Protein AF-A0A960XZD5-F1 (afdb_monomer)

Structure (mmCIF, N/CA/C/O backbone):
data_AF-A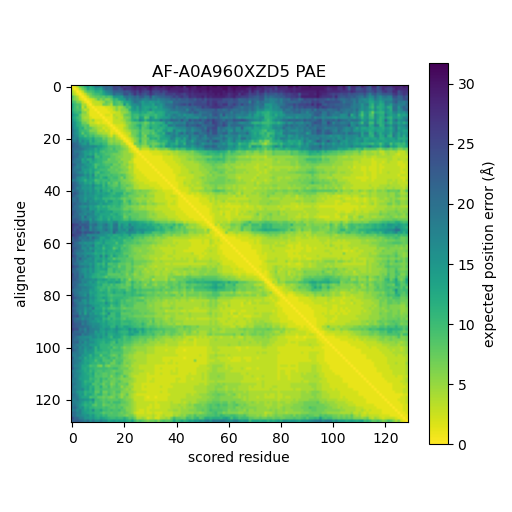0A960XZD5-F1
#
_entry.id   AF-A0A960XZD5-F1
#
loop_
_atom_site.group_PDB
_atom_site.id
_atom_site.type_symbol
_atom_site.label_atom_id
_atom_site.label_alt_id
_atom_site.label_comp_id
_atom_site.label_asym_id
_atom_site.label_entity_id
_atom_site.label_seq_id
_atom_site.pdbx_PDB_ins_code
_atom_site.Cartn_x
_atom_site.Cartn_y
_atom_site.Cartn_z
_atom_site.occupancy
_atom_site.B_iso_or_equiv
_atom_site.auth_seq_id
_atom_site.auth_comp_id
_atom_site.auth_asym_id
_atom_site.auth_atom_id
_atom_site.pdbx_PDB_model_num
ATOM 1 N N . MET A 1 1 ? 19.282 16.769 4.484 1.00 34.75 1 MET A N 1
ATOM 2 C CA . MET A 1 1 ? 19.426 15.939 3.274 1.00 34.75 1 MET A CA 1
ATOM 3 C C . MET A 1 1 ? 20.289 14.761 3.672 1.00 34.75 1 MET A C 1
ATOM 5 O O . MET A 1 1 ? 21.467 14.962 3.929 1.00 34.75 1 MET A O 1
ATOM 9 N N . THR A 1 2 ? 19.687 13.599 3.897 1.00 38.97 2 THR A N 1
ATOM 10 C CA . THR A 1 2 ? 20.412 12.359 4.196 1.00 38.97 2 THR A CA 1
ATOM 11 C C . THR A 1 2 ? 20.820 11.713 2.879 1.00 38.97 2 THR A C 1
ATOM 13 O O . THR A 1 2 ? 19.995 11.548 1.986 1.00 38.97 2 THR A O 1
ATOM 16 N N . ASP A 1 3 ? 22.112 11.432 2.772 1.00 30.06 3 ASP A N 1
ATOM 17 C CA . ASP A 1 3 ? 22.777 10.753 1.663 1.00 30.06 3 ASP A CA 1
ATOM 18 C C . ASP A 1 3 ? 22.117 9.375 1.428 1.00 30.06 3 ASP A C 1
ATOM 20 O O . ASP A 1 3 ? 22.029 8.592 2.383 1.00 30.06 3 ASP A O 1
ATOM 24 N N . PRO A 1 4 ? 21.585 9.058 0.231 1.00 46.91 4 PRO A N 1
ATOM 25 C CA . PRO A 1 4 ? 21.032 7.737 -0.028 1.00 46.91 4 PRO A CA 1
ATOM 26 C C . PRO A 1 4 ? 22.194 6.748 -0.107 1.00 46.91 4 PRO A C 1
ATOM 28 O O . PRO A 1 4 ? 22.956 6.764 -1.068 1.00 46.91 4 PRO A O 1
ATOM 31 N N . ASN A 1 5 ? 22.344 5.895 0.911 1.00 45.44 5 A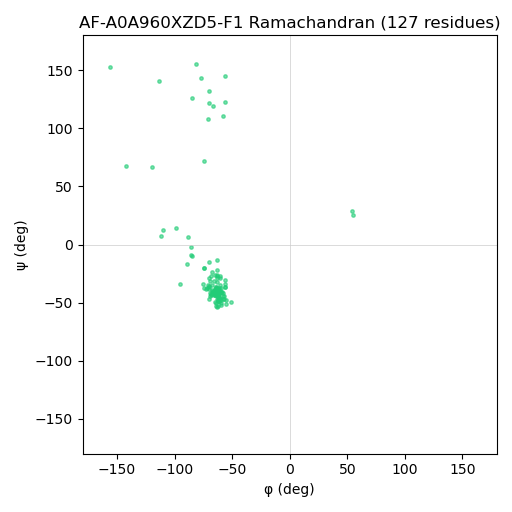SN A N 1
ATOM 32 C CA . ASN A 1 5 ? 23.388 4.874 0.931 1.00 45.44 5 ASN A CA 1
ATOM 33 C C . ASN A 1 5 ? 23.237 3.958 -0.310 1.00 45.44 5 ASN A C 1
ATOM 35 O O . ASN A 1 5 ? 22.282 3.173 -0.363 1.00 45.44 5 ASN A O 1
ATOM 39 N N . PRO A 1 6 ? 24.157 4.017 -1.293 1.00 45.97 6 PRO A N 1
ATOM 40 C CA . PRO A 1 6 ? 24.043 3.268 -2.547 1.00 45.97 6 PRO A CA 1
ATOM 41 C C . PRO A 1 6 ? 24.000 1.751 -2.330 1.00 45.97 6 PRO A C 1
ATOM 43 O O . PRO A 1 6 ? 23.389 1.026 -3.110 1.00 45.97 6 PRO A O 1
ATOM 46 N N . GLU A 1 7 ? 24.597 1.276 -1.236 1.00 43.16 7 GLU A N 1
ATOM 47 C CA . GLU A 1 7 ? 24.635 -0.131 -0.832 1.00 43.16 7 GLU A CA 1
ATOM 48 C C . GLU A 1 7 ? 23.244 -0.654 -0.424 1.00 43.16 7 GLU A C 1
ATOM 50 O O . GLU A 1 7 ? 22.877 -1.790 -0.726 1.00 43.16 7 GLU A O 1
ATOM 55 N N . SER A 1 8 ? 22.420 0.206 0.188 1.00 51.25 8 SER A N 1
ATOM 56 C CA . SER A 1 8 ? 21.020 -0.099 0.513 1.00 51.25 8 SER A CA 1
ATOM 57 C C . SER A 1 8 ? 20.147 -0.129 -0.744 1.00 51.25 8 SER A C 1
ATOM 59 O O . SER A 1 8 ? 19.282 -0.994 -0.870 1.00 51.25 8 SER A O 1
ATOM 61 N N . TYR A 1 9 ? 20.409 0.762 -1.704 1.00 50.16 9 TYR A N 1
ATOM 62 C CA . TYR A 1 9 ? 19.673 0.823 -2.968 1.00 50.16 9 TYR A CA 1
ATOM 63 C C . TYR A 1 9 ? 19.973 -0.384 -3.876 1.00 50.16 9 TYR A C 1
ATOM 65 O O . TYR A 1 9 ? 19.049 -1.013 -4.386 1.00 50.16 9 TYR A O 1
ATOM 73 N N . LEU A 1 10 ? 21.246 -0.779 -4.002 1.00 44.19 10 LEU A N 1
ATOM 74 C CA . LEU A 1 10 ? 21.666 -1.980 -4.740 1.00 44.19 10 LEU A CA 1
ATOM 75 C C . LEU A 1 10 ? 21.114 -3.273 -4.127 1.00 44.19 10 LEU A C 1
ATOM 77 O O . LEU A 1 10 ? 20.628 -4.134 -4.854 1.00 44.19 10 LEU A O 1
ATOM 81 N N . SER A 1 11 ? 21.112 -3.392 -2.796 1.00 51.25 11 SER A N 1
ATOM 82 C CA . SER A 1 11 ? 20.492 -4.524 -2.090 1.00 51.25 11 SER A CA 1
ATOM 83 C C . SER A 1 11 ? 18.974 -4.603 -2.326 1.00 51.25 11 SER A C 1
ATOM 85 O O . SER A 1 11 ? 18.419 -5.689 -2.516 1.00 51.25 11 SER A O 1
ATOM 87 N N . ARG A 1 12 ? 18.289 -3.452 -2.382 1.00 56.47 12 ARG A N 1
ATOM 88 C CA . ARG A 1 12 ? 16.859 -3.374 -2.724 1.00 56.47 12 ARG A CA 1
ATOM 89 C C . ARG A 1 12 ? 16.593 -3.790 -4.174 1.00 56.47 12 ARG A C 1
ATOM 91 O O . ARG A 1 12 ? 15.642 -4.530 -4.405 1.00 56.47 12 ARG A O 1
ATOM 98 N N . ILE A 1 13 ? 17.453 -3.403 -5.121 1.00 55.28 13 ILE A N 1
ATOM 99 C CA . ILE A 1 13 ? 17.380 -3.861 -6.521 1.00 55.28 13 ILE A CA 1
ATOM 100 C C . ILE A 1 13 ? 17.638 -5.372 -6.628 1.00 55.28 13 ILE A C 1
ATOM 102 O O . ILE A 1 13 ? 16.887 -6.057 -7.311 1.00 55.28 13 ILE A O 1
ATOM 106 N N . MET A 1 14 ? 18.626 -5.924 -5.917 1.00 51.19 14 MET A N 1
ATOM 107 C CA . MET A 1 14 ? 18.918 -7.366 -5.955 1.00 51.19 14 MET A CA 1
ATOM 108 C C . MET A 1 14 ? 17.781 -8.234 -5.385 1.00 51.19 14 MET A C 1
ATOM 110 O O . MET A 1 14 ? 17.423 -9.246 -5.981 1.00 51.19 14 MET A O 1
ATOM 114 N N . ASN A 1 15 ? 17.154 -7.832 -4.271 1.00 57.12 15 ASN A N 1
ATOM 115 C CA . ASN A 1 15 ? 15.966 -8.527 -3.738 1.00 57.12 15 ASN A CA 1
ATOM 116 C C . ASN A 1 15 ? 14.752 -8.411 -4.679 1.00 57.12 15 ASN A C 1
ATOM 118 O O . ASN A 1 15 ? 13.894 -9.297 -4.757 1.00 57.12 15 ASN A O 1
ATOM 122 N N . PHE A 1 16 ? 14.667 -7.300 -5.404 1.00 56.62 16 PHE A N 1
ATOM 123 C CA . PHE A 1 16 ? 13.659 -7.092 -6.431 1.00 56.62 16 PHE A CA 1
ATOM 124 C C . PHE A 1 16 ? 13.912 -7.984 -7.661 1.00 56.62 16 PHE A C 1
ATOM 126 O O . PHE A 1 16 ? 12.970 -8.557 -8.200 1.00 56.62 16 PHE A O 1
ATOM 133 N N . GLU A 1 17 ? 15.169 -8.214 -8.039 1.00 54.44 17 GLU A N 1
ATOM 134 C CA . GLU A 1 17 ? 15.577 -9.152 -9.095 1.00 54.44 17 GLU A CA 1
ATOM 135 C C . GLU A 1 17 ? 15.249 -10.616 -8.748 1.00 54.44 17 GLU A C 1
ATOM 137 O O . GLU A 1 17 ? 14.705 -11.348 -9.575 1.00 54.44 17 GLU A O 1
ATOM 142 N N . GLU A 1 18 ? 15.411 -11.025 -7.486 1.00 58.28 18 GLU A N 1
ATOM 143 C CA . GLU A 1 18 ? 14.895 -12.322 -7.012 1.00 58.28 18 GLU A CA 1
ATOM 144 C C . GLU A 1 18 ? 13.362 -12.422 -7.089 1.00 58.28 18 GLU A C 1
ATOM 146 O O . GLU A 1 18 ? 12.803 -13.507 -7.278 1.00 58.28 18 GLU A O 1
ATOM 151 N N . SER A 1 19 ? 12.669 -11.286 -6.977 1.00 54.72 19 SER A N 1
ATOM 152 C CA . SER A 1 19 ? 11.215 -11.207 -7.136 1.00 54.72 19 SER A CA 1
ATOM 153 C C . SER A 1 19 ? 10.808 -11.291 -8.609 1.00 54.72 19 SER A C 1
ATOM 155 O O . SER A 1 19 ? 9.796 -11.926 -8.898 1.00 54.72 19 SER A O 1
ATOM 157 N N . ILE A 1 20 ? 11.618 -10.754 -9.535 1.00 57.47 20 ILE A N 1
ATOM 158 C CA . ILE A 1 20 ? 11.439 -10.874 -10.994 1.00 57.47 20 ILE A CA 1
ATOM 159 C C . ILE A 1 20 ? 11.382 -12.346 -11.422 1.00 57.47 20 ILE A C 1
ATOM 161 O O . ILE A 1 20 ? 10.554 -12.688 -12.257 1.00 57.47 20 ILE A O 1
ATOM 165 N N . HIS A 1 21 ? 12.157 -13.247 -10.806 1.00 55.44 21 HIS A N 1
ATOM 166 C CA . HIS A 1 21 ? 12.107 -14.685 -11.121 1.00 55.44 21 HIS A CA 1
ATOM 167 C C . HIS A 1 21 ? 10.758 -15.367 -10.824 1.00 55.44 21 HIS A C 1
ATOM 169 O O . HIS A 1 21 ? 10.534 -16.490 -11.275 1.00 55.44 21 HIS A O 1
ATOM 175 N N . ARG A 1 22 ? 9.855 -14.721 -10.072 1.00 59.53 22 ARG A N 1
ATOM 176 C CA . ARG A 1 22 ? 8.478 -15.205 -9.856 1.00 59.53 22 ARG A CA 1
ATOM 177 C C . ARG A 1 22 ? 7.505 -14.768 -10.951 1.00 59.53 22 ARG A C 1
ATOM 179 O O . ARG A 1 22 ? 6.366 -15.228 -10.946 1.00 59.53 22 ARG A O 1
ATOM 186 N N . PHE A 1 23 ? 7.928 -13.881 -11.846 1.00 61.19 23 PHE A N 1
ATOM 187 C CA . PHE A 1 23 ? 7.114 -13.336 -12.922 1.00 61.19 23 PHE A CA 1
ATOM 188 C C . PHE A 1 23 ? 7.651 -13.804 -14.276 1.00 61.19 23 PHE A C 1
ATOM 190 O O . PHE A 1 23 ? 8.857 -13.857 -14.501 1.00 61.19 23 PHE A O 1
ATOM 197 N N . ASP A 1 24 ? 6.740 -14.126 -15.195 1.00 61.75 24 ASP A N 1
ATOM 198 C CA . ASP A 1 24 ? 7.093 -14.676 -16.511 1.00 61.75 24 ASP A CA 1
ATOM 199 C C . ASP A 1 24 ? 7.782 -13.647 -17.435 1.00 61.75 24 ASP A C 1
ATOM 201 O O . ASP A 1 24 ? 8.384 -14.024 -18.442 1.00 61.75 24 ASP A O 1
ATOM 205 N N . SER A 1 25 ? 7.721 -12.348 -17.108 1.00 74.44 25 SER A N 1
ATOM 206 C CA . SER A 1 25 ? 8.461 -11.287 -17.799 1.00 74.44 25 SER A CA 1
ATOM 207 C C . SER A 1 25 ? 8.680 -10.042 -16.927 1.00 74.44 25 SER A C 1
ATOM 209 O O . SER A 1 25 ? 7.878 -9.726 -16.0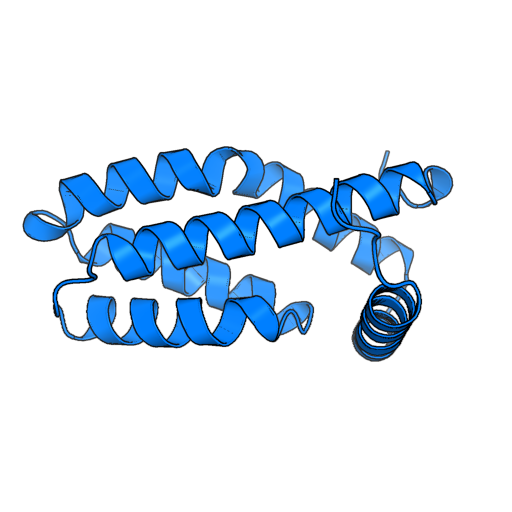43 1.00 74.44 25 SER A O 1
ATOM 211 N N . LEU A 1 26 ? 9.760 -9.304 -17.215 1.00 74.50 26 LEU A N 1
ATOM 212 C CA . LEU A 1 26 ? 10.046 -7.995 -16.614 1.00 74.50 26 LEU A CA 1
ATOM 213 C C . LEU A 1 26 ? 8.937 -6.978 -16.931 1.00 74.50 26 LEU A C 1
ATOM 215 O O . LEU A 1 26 ? 8.498 -6.259 -16.038 1.00 74.50 26 LEU A O 1
ATOM 219 N N . ASP A 1 27 ? 8.434 -6.979 -18.169 1.00 74.75 27 ASP A N 1
ATOM 220 C CA . ASP A 1 27 ? 7.346 -6.094 -18.605 1.00 74.75 27 ASP A CA 1
ATOM 221 C C . ASP A 1 27 ? 6.086 -6.287 -17.750 1.00 74.75 27 ASP A C 1
ATOM 223 O O . ASP A 1 27 ? 5.493 -5.319 -17.276 1.00 74.75 27 ASP A O 1
ATOM 227 N N . PHE A 1 28 ? 5.716 -7.543 -17.472 1.00 78.06 28 PHE A N 1
ATOM 228 C CA . PHE A 1 28 ? 4.559 -7.858 -16.638 1.00 78.06 28 PHE A CA 1
ATOM 229 C C . PHE A 1 28 ? 4.745 -7.385 -15.191 1.00 78.06 28 PHE A C 1
ATOM 231 O O . PHE A 1 28 ? 3.815 -6.847 -14.585 1.00 78.06 28 PHE A O 1
ATOM 238 N N . LEU A 1 29 ? 5.948 -7.533 -14.628 1.00 76.69 29 LEU A N 1
ATOM 239 C CA . LEU A 1 29 ? 6.251 -6.993 -13.303 1.00 76.69 29 LEU A CA 1
ATOM 240 C C . LEU A 1 29 ? 6.101 -5.465 -13.277 1.00 76.69 29 LEU A C 1
ATOM 242 O O . LEU A 1 29 ? 5.485 -4.920 -12.357 1.00 76.69 29 LEU A O 1
ATOM 246 N N . CYS A 1 30 ? 6.644 -4.775 -14.279 1.00 82.19 30 CYS A N 1
ATOM 247 C CA . CYS A 1 30 ? 6.563 -3.323 -14.388 1.00 82.19 30 CYS A CA 1
ATOM 248 C C . CYS A 1 30 ? 5.113 -2.838 -14.543 1.00 82.19 30 CYS A C 1
ATOM 250 O O . CYS A 1 30 ? 4.720 -1.882 -13.871 1.00 82.19 30 CYS A O 1
ATOM 252 N N . GLU A 1 31 ? 4.283 -3.535 -15.325 1.00 82.06 31 GLU A N 1
ATOM 253 C CA . GLU A 1 31 ? 2.836 -3.294 -15.392 1.00 82.06 31 GLU A CA 1
ATOM 254 C C . GLU A 1 31 ? 2.159 -3.437 -14.025 1.00 82.06 31 GLU A C 1
ATOM 256 O O . GLU A 1 31 ? 1.411 -2.554 -13.597 1.00 82.06 31 GLU A O 1
ATOM 261 N N . MET A 1 32 ? 2.462 -4.511 -13.297 1.00 81.62 32 MET A N 1
ATOM 262 C CA . MET A 1 32 ? 1.879 -4.785 -11.984 1.00 81.62 32 MET A CA 1
ATOM 263 C C . MET A 1 32 ? 2.272 -3.742 -10.927 1.00 81.62 32 MET A C 1
ATOM 265 O O . MET A 1 32 ? 1.430 -3.327 -10.125 1.00 81.62 32 MET A O 1
ATOM 269 N N . LEU A 1 33 ? 3.521 -3.275 -10.934 1.00 82.75 33 LEU A N 1
ATOM 270 C CA . LEU A 1 33 ? 3.991 -2.217 -10.034 1.00 82.75 33 LEU A CA 1
ATOM 271 C C . LEU A 1 33 ? 3.381 -0.864 -10.376 1.00 82.75 33 LEU A C 1
ATOM 273 O O . LEU A 1 33 ? 2.955 -0.134 -9.483 1.00 82.75 33 LEU A O 1
ATOM 277 N N . PHE A 1 34 ? 3.280 -0.539 -11.661 1.00 84.31 34 PHE A N 1
ATOM 278 C CA . PHE A 1 34 ? 2.655 0.702 -12.095 1.00 84.31 34 PHE A CA 1
ATOM 279 C C . PHE A 1 34 ? 1.158 0.741 -11.749 1.00 84.31 34 PHE A C 1
ATOM 281 O O . PHE A 1 34 ? 0.646 1.755 -11.259 1.00 84.31 34 PHE A O 1
ATOM 288 N N . LEU A 1 35 ? 0.459 -0.386 -11.924 1.00 84.25 35 LEU A N 1
ATOM 289 C CA . LEU A 1 35 ? -0.921 -0.561 -11.472 1.00 84.25 35 LEU A CA 1
ATOM 290 C C . LEU A 1 35 ? -1.041 -0.418 -9.952 1.00 84.25 35 LEU A C 1
ATOM 292 O O . LEU A 1 35 ? -1.984 0.217 -9.480 1.00 84.25 35 LEU A O 1
ATOM 296 N N . PHE A 1 36 ? -0.094 -0.965 -9.182 1.00 85.12 36 PHE A N 1
ATOM 297 C CA . PHE A 1 36 ? -0.050 -0.794 -7.730 1.00 85.12 36 PHE A CA 1
ATOM 298 C C . PHE A 1 36 ? 0.071 0.686 -7.338 1.00 85.12 36 PHE A C 1
ATOM 300 O O . PHE A 1 36 ? -0.780 1.173 -6.594 1.00 85.12 36 PHE A O 1
ATOM 307 N N . ILE A 1 37 ? 1.046 1.419 -7.886 1.00 83.75 37 ILE A N 1
ATOM 308 C CA . ILE A 1 37 ? 1.222 2.860 -7.623 1.00 83.75 37 ILE A CA 1
ATOM 309 C C . ILE A 1 37 ? -0.064 3.615 -7.947 1.00 83.75 37 ILE A C 1
ATOM 311 O O . ILE A 1 37 ? -0.603 4.330 -7.109 1.00 83.75 37 ILE A O 1
ATOM 315 N N . THR A 1 38 ? -0.608 3.407 -9.146 1.00 85.31 38 THR A N 1
ATOM 316 C CA . THR A 1 38 ? -1.795 4.131 -9.612 1.00 85.31 38 THR A CA 1
ATOM 317 C C . THR A 1 38 ? -3.011 3.860 -8.727 1.00 85.31 38 THR A C 1
ATOM 319 O O . THR A 1 38 ? -3.751 4.784 -8.384 1.00 85.31 38 THR A O 1
ATOM 322 N N . LYS A 1 39 ? -3.211 2.598 -8.330 1.00 85.31 39 LYS A N 1
ATOM 323 C CA . LYS A 1 39 ? -4.345 2.171 -7.505 1.00 85.31 39 LYS A CA 1
ATOM 324 C C . LYS A 1 39 ? -4.247 2.665 -6.065 1.00 85.31 39 LYS A C 1
ATOM 326 O O . LYS A 1 39 ? -5.276 2.965 -5.469 1.00 85.31 39 LYS A O 1
ATOM 331 N N . TYR A 1 40 ? -3.038 2.736 -5.517 1.00 86.00 40 TYR A N 1
ATOM 332 C CA . TYR A 1 40 ? -2.801 3.047 -4.110 1.00 86.00 40 TYR A CA 1
ATOM 333 C C . TYR A 1 40 ? -2.160 4.423 -3.885 1.00 86.00 40 TYR A C 1
ATOM 335 O O . TYR A 1 40 ? -1.777 4.730 -2.763 1.00 86.00 40 TYR A O 1
ATOM 343 N N . LYS A 1 41 ? -2.112 5.303 -4.895 1.00 83.81 41 LYS A N 1
ATOM 344 C CA . LYS A 1 41 ? -1.520 6.649 -4.757 1.00 83.81 41 LYS A CA 1
ATOM 345 C C . LYS A 1 41 ? -2.140 7.481 -3.625 1.00 83.81 41 LYS A C 1
ATOM 347 O O . LYS A 1 41 ? -1.488 8.339 -3.047 1.00 83.81 41 LYS A O 1
ATOM 352 N N . ASN A 1 42 ? -3.421 7.244 -3.337 1.00 87.50 42 ASN A N 1
ATOM 353 C CA . ASN A 1 42 ? -4.182 7.950 -2.307 1.00 87.50 42 ASN A CA 1
ATOM 354 C C . ASN A 1 42 ? -4.263 7.151 -0.998 1.00 87.50 42 ASN A C 1
ATOM 356 O O . ASN A 1 42 ? -5.071 7.492 -0.137 1.00 87.50 42 ASN A O 1
ATOM 360 N N . ILE A 1 43 ? -3.443 6.105 -0.823 1.00 87.50 43 ILE A N 1
ATOM 361 C CA . ILE A 1 43 ? -3.589 5.169 0.296 1.00 87.50 43 ILE A CA 1
ATOM 362 C C . ILE A 1 43 ? -3.545 5.861 1.656 1.00 87.50 43 ILE A C 1
ATOM 364 O O . ILE A 1 43 ? -4.278 5.469 2.551 1.00 87.50 43 ILE A O 1
ATOM 368 N N . ASN A 1 44 ? -2.759 6.927 1.813 1.00 86.25 44 ASN A N 1
ATOM 369 C CA . ASN A 1 44 ? -2.708 7.674 3.070 1.00 86.25 44 ASN A CA 1
ATOM 370 C C . ASN A 1 44 ? -4.051 8.341 3.410 1.00 86.25 44 ASN A C 1
ATOM 372 O O . ASN A 1 44 ? -4.442 8.346 4.571 1.00 86.25 44 ASN A O 1
ATOM 376 N N . ILE A 1 45 ? -4.778 8.848 2.406 1.00 87.75 45 ILE A N 1
ATOM 377 C CA . ILE A 1 45 ? -6.111 9.446 2.585 1.00 87.75 45 ILE A CA 1
ATOM 378 C C . ILE A 1 45 ? -7.123 8.360 2.962 1.00 87.75 45 ILE A C 1
ATOM 380 O O . ILE A 1 45 ? -7.932 8.551 3.872 1.00 87.75 45 ILE A O 1
ATOM 384 N N . ASP A 1 46 ? -7.059 7.211 2.284 1.00 87.81 46 ASP A N 1
ATOM 385 C CA . ASP A 1 46 ? -7.930 6.067 2.563 1.00 87.81 46 ASP A CA 1
ATOM 386 C C . ASP A 1 46 ? -7.674 5.514 3.976 1.00 87.81 46 ASP A C 1
ATOM 388 O O . ASP A 1 46 ? -8.616 5.210 4.706 1.00 87.81 46 ASP A O 1
ATOM 392 N N . LEU A 1 47 ? -6.402 5.429 4.383 1.00 89.25 47 LEU A N 1
ATOM 393 C CA . LEU A 1 47 ? -5.982 5.011 5.718 1.00 89.25 47 LEU A CA 1
ATOM 394 C C . LEU A 1 47 ? -6.479 5.975 6.796 1.00 89.25 47 LEU A C 1
ATOM 396 O O . LEU A 1 47 ? -7.037 5.507 7.781 1.00 89.25 47 LEU A O 1
ATOM 400 N N . ASP A 1 48 ? -6.326 7.288 6.610 1.00 88.94 48 ASP A N 1
ATOM 401 C CA . ASP A 1 48 ? -6.797 8.289 7.577 1.00 88.94 48 ASP A CA 1
ATOM 402 C C . ASP A 1 48 ? -8.328 8.261 7.718 1.00 88.94 48 ASP A C 1
ATOM 404 O O . ASP A 1 48 ? -8.855 8.298 8.832 1.00 88.94 48 ASP A O 1
ATOM 408 N N . THR A 1 49 ? -9.041 8.130 6.595 1.00 89.19 49 THR A N 1
ATOM 409 C CA . THR A 1 49 ? -10.511 8.067 6.560 1.00 89.19 49 THR A CA 1
ATOM 410 C C . THR A 1 49 ? -11.019 6.821 7.280 1.00 89.19 49 THR A C 1
ATOM 412 O O . THR A 1 49 ? -11.817 6.910 8.210 1.00 89.19 49 THR A O 1
ATOM 415 N N . LEU A 1 50 ? -10.508 5.647 6.904 1.00 87.88 50 LEU A N 1
ATOM 416 C CA . LEU A 1 50 ? -10.936 4.388 7.507 1.00 87.88 50 LEU A CA 1
ATOM 417 C C . LEU A 1 50 ? -10.479 4.263 8.960 1.00 87.88 50 LEU A C 1
ATOM 419 O O . LEU A 1 50 ? -11.179 3.648 9.760 1.00 87.88 50 LEU A O 1
ATOM 423 N N . TYR A 1 51 ? -9.333 4.844 9.322 1.00 86.94 51 TYR A N 1
ATOM 424 C CA . TYR A 1 51 ? -8.876 4.883 10.707 1.00 86.94 51 TYR A CA 1
ATOM 425 C C . TYR A 1 51 ? -9.825 5.703 11.589 1.00 86.94 51 TYR A C 1
ATOM 427 O O . TYR A 1 51 ? -10.204 5.244 12.667 1.00 86.94 51 TYR A O 1
ATOM 435 N N . ALA A 1 52 ? -10.276 6.869 11.112 1.00 86.69 52 ALA A N 1
ATOM 436 C CA . ALA A 1 52 ? -11.274 7.680 11.810 1.00 86.69 52 ALA A CA 1
ATOM 437 C C . ALA A 1 52 ? -12.607 6.931 11.996 1.00 86.69 52 ALA A C 1
ATOM 439 O O . ALA A 1 52 ? -13.246 7.054 13.037 1.00 86.69 52 ALA A O 1
ATOM 440 N N . GLU A 1 53 ? -12.986 6.104 11.021 1.00 86.19 53 GLU A N 1
ATOM 441 C CA . GLU A 1 53 ? -14.194 5.273 11.057 1.00 86.19 53 GLU A CA 1
ATOM 442 C C . GLU A 1 53 ? -13.992 3.918 11.762 1.00 86.19 53 GLU A C 1
ATOM 444 O O . GLU A 1 53 ? -14.941 3.148 11.892 1.00 86.19 53 GLU A O 1
ATOM 449 N N . THR A 1 54 ? -12.785 3.582 12.236 1.00 81.81 54 THR A N 1
ATOM 450 C CA . THR A 1 54 ? -12.469 2.220 12.716 1.00 81.81 54 THR A CA 1
ATOM 451 C C . THR A 1 54 ? -13.263 1.826 13.964 1.00 81.81 54 THR A C 1
ATOM 453 O O . THR A 1 54 ? -13.513 0.640 14.166 1.00 81.81 54 THR A O 1
ATOM 456 N N . GLU A 1 55 ? -13.699 2.784 14.789 1.00 75.31 55 GLU A N 1
ATOM 457 C CA . GLU A 1 55 ? -14.564 2.493 15.946 1.00 75.31 55 GLU A CA 1
ATOM 458 C C . GLU A 1 55 ? -15.989 2.080 15.522 1.00 75.31 55 GLU A C 1
ATOM 460 O O . GLU A 1 55 ? -16.621 1.273 16.203 1.00 75.31 55 GLU A O 1
ATOM 465 N N . GLU A 1 56 ? -16.474 2.560 14.372 1.00 77.50 56 GLU A N 1
ATOM 466 C CA . GLU A 1 56 ? -17.804 2.244 13.831 1.00 77.50 56 GLU A CA 1
ATOM 467 C C . GLU A 1 56 ? -17.762 1.080 12.827 1.00 77.50 56 GLU A C 1
ATOM 469 O O . GLU A 1 56 ? -18.688 0.268 12.753 1.00 77.50 56 GLU A O 1
ATOM 474 N N . ASN A 1 57 ? -16.675 0.974 12.059 1.00 80.44 57 ASN A N 1
ATOM 475 C CA . ASN A 1 57 ? -16.505 0.006 10.984 1.00 80.44 57 ASN A CA 1
ATOM 476 C C . ASN A 1 57 ? -15.064 -0.545 10.907 1.00 80.44 57 ASN A C 1
ATOM 478 O O . ASN A 1 57 ? -14.355 -0.339 9.914 1.00 80.44 57 ASN A O 1
ATOM 482 N N . PRO A 1 58 ? -14.621 -1.331 1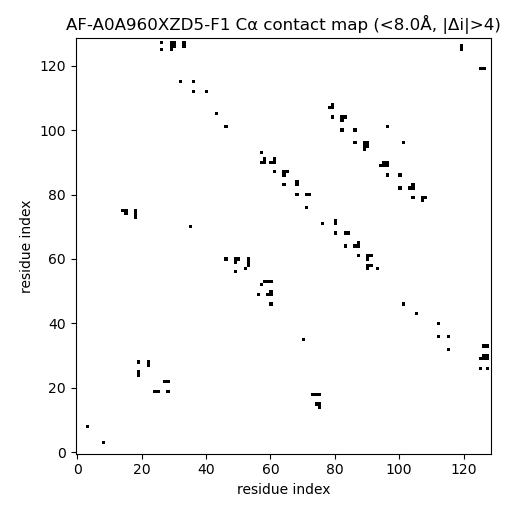1.907 1.00 78.69 58 PRO A N 1
ATOM 483 C CA . PRO A 1 58 ? -13.270 -1.903 11.925 1.00 78.69 58 PRO A CA 1
ATOM 484 C C . PRO A 1 58 ? -13.017 -2.865 10.755 1.00 78.69 58 PRO A C 1
ATOM 486 O O . PRO A 1 58 ? -11.876 -3.094 10.344 1.00 78.69 58 PRO A O 1
ATOM 489 N N . ARG A 1 59 ? -14.092 -3.414 10.175 1.00 85.50 59 ARG A N 1
ATOM 490 C CA . ARG A 1 59 ? -14.033 -4.350 9.054 1.00 85.50 59 ARG A CA 1
ATOM 491 C C . ARG A 1 59 ? -13.534 -3.693 7.770 1.00 85.50 59 ARG A C 1
ATOM 493 O O . ARG A 1 59 ? -12.748 -4.317 7.065 1.00 85.50 59 ARG A O 1
ATOM 500 N N . ALA A 1 60 ? -13.959 -2.469 7.462 1.00 84.06 60 ALA A N 1
ATOM 501 C CA . ALA A 1 60 ? -13.517 -1.779 6.250 1.00 84.06 60 ALA A CA 1
ATOM 502 C C . ALA A 1 60 ? -12.009 -1.481 6.288 1.00 84.06 60 ALA A C 1
ATOM 504 O O . ALA A 1 60 ? -11.299 -1.744 5.314 1.00 84.06 60 ALA A O 1
ATOM 505 N N . PHE A 1 61 ? -11.509 -1.034 7.444 1.00 86.38 61 PHE A N 1
ATOM 506 C CA . PHE A 1 61 ? -10.080 -0.838 7.675 1.00 86.38 61 PHE A CA 1
ATOM 507 C C . PHE A 1 61 ? -9.306 -2.162 7.546 1.00 86.38 61 PHE A C 1
ATOM 509 O O . PHE A 1 61 ? -8.345 -2.249 6.780 1.00 86.38 61 PHE A O 1
ATOM 516 N N . TYR A 1 62 ? -9.777 -3.235 8.195 1.00 87.12 62 TYR A N 1
ATOM 517 C CA . TYR A 1 62 ? -9.199 -4.576 8.045 1.00 87.12 62 TYR A CA 1
ATOM 518 C C . TYR A 1 62 ? -9.150 -5.044 6.581 1.00 87.12 62 TYR A C 1
ATOM 520 O O . TYR A 1 62 ? -8.116 -5.524 6.123 1.00 87.12 62 TYR A O 1
ATOM 528 N N . GLU A 1 63 ? -10.244 -4.910 5.828 1.00 88.69 63 GLU A N 1
ATOM 529 C CA . GLU A 1 63 ? -10.322 -5.370 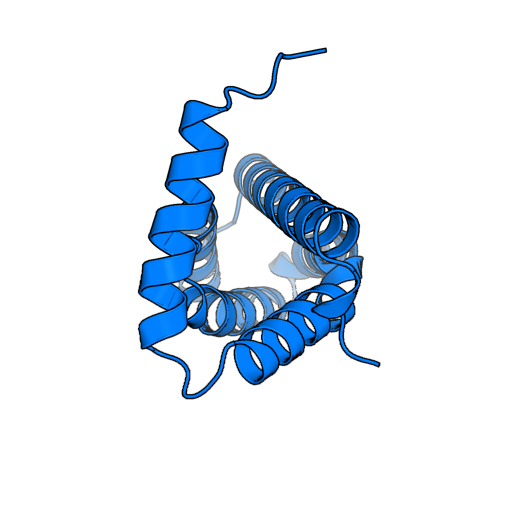4.439 1.00 88.69 63 GLU A CA 1
ATOM 530 C C . GLU A 1 63 ? -9.353 -4.617 3.520 1.00 88.69 63 GLU A C 1
ATOM 532 O O . GLU A 1 63 ? -8.774 -5.228 2.616 1.00 88.69 63 GLU A O 1
ATOM 537 N N . LEU A 1 64 ? -9.143 -3.315 3.749 1.00 87.00 64 LEU A N 1
ATOM 538 C CA . LEU A 1 64 ? -8.131 -2.543 3.030 1.00 87.00 64 LEU A CA 1
ATOM 539 C C . LEU A 1 64 ? -6.726 -3.080 3.329 1.00 87.00 64 LEU A C 1
ATOM 541 O O . LEU A 1 64 ? -6.005 -3.454 2.401 1.00 87.00 64 LEU A O 1
ATOM 545 N N . ILE A 1 65 ? -6.361 -3.184 4.610 1.00 86.88 65 ILE A N 1
ATOM 546 C CA . ILE A 1 65 ? -5.041 -3.673 5.030 1.00 86.88 65 ILE A CA 1
ATOM 547 C C . ILE A 1 65 ? -4.803 -5.102 4.518 1.00 86.88 65 ILE A C 1
ATOM 549 O O . ILE A 1 65 ? -3.722 -5.414 4.017 1.00 86.88 65 ILE A O 1
ATOM 553 N N . HIS A 1 66 ? -5.822 -5.962 4.564 1.00 86.50 66 HIS A N 1
ATOM 554 C CA . HIS A 1 66 ? -5.753 -7.329 4.062 1.00 86.50 66 HIS A CA 1
ATOM 555 C C . HIS A 1 66 ? -5.489 -7.388 2.551 1.00 86.50 66 HIS A C 1
ATOM 557 O O . HIS A 1 66 ? -4.635 -8.156 2.103 1.00 86.50 66 HIS A O 1
ATOM 563 N N . LYS A 1 67 ? -6.182 -6.557 1.759 1.00 84.50 67 LYS A N 1
ATOM 564 C CA . LYS A 1 67 ? -5.950 -6.458 0.308 1.00 84.50 67 LYS A CA 1
ATOM 565 C C . LYS A 1 67 ? -4.523 -6.013 0.013 1.00 84.50 67 LYS A C 1
ATOM 567 O O . LYS A 1 67 ? -3.859 -6.625 -0.818 1.00 84.50 67 LYS A O 1
ATOM 572 N N . ILE A 1 68 ? -4.039 -4.986 0.709 1.00 82.06 68 ILE A N 1
ATOM 573 C CA . ILE A 1 68 ? -2.693 -4.455 0.476 1.00 82.06 68 ILE A CA 1
ATOM 574 C C . ILE A 1 68 ? -1.625 -5.472 0.874 1.00 82.06 68 ILE A C 1
ATOM 576 O O . ILE A 1 68 ? -0.682 -5.687 0.115 1.00 82.06 68 ILE A O 1
ATOM 580 N N . LYS A 1 69 ? -1.815 -6.180 1.996 1.00 82.75 69 LYS A N 1
ATOM 581 C CA . LYS A 1 69 ? -0.958 -7.302 2.395 1.00 82.75 69 LYS A CA 1
ATOM 582 C C . LYS A 1 69 ? -0.789 -8.309 1.258 1.00 82.75 69 LYS A C 1
ATOM 584 O O . LYS A 1 69 ? 0.336 -8.689 0.950 1.00 82.75 69 LYS A O 1
ATOM 589 N N . GLY A 1 70 ? -1.896 -8.732 0.644 1.00 78.06 70 GLY A N 1
ATOM 590 C CA . GLY A 1 70 ? -1.870 -9.699 -0.453 1.00 78.06 70 GLY A CA 1
ATOM 591 C C . GLY A 1 70 ? -1.093 -9.190 -1.667 1.00 78.06 70 GLY A C 1
ATOM 592 O O . GLY A 1 70 ? -0.353 -9.948 -2.282 1.00 78.06 70 GLY A O 1
ATOM 593 N N . VAL A 1 71 ? -1.208 -7.897 -1.980 1.00 73.38 71 VAL A N 1
ATOM 594 C CA . VAL A 1 71 ? -0.480 -7.292 -3.101 1.00 73.38 71 VAL A CA 1
ATOM 595 C C . VAL A 1 71 ? 1.021 -7.204 -2.808 1.00 73.38 71 VAL A C 1
ATOM 597 O O . VAL A 1 71 ? 1.820 -7.643 -3.627 1.00 73.38 71 VAL A O 1
ATOM 600 N N . LEU A 1 72 ? 1.414 -6.729 -1.626 1.00 75.81 72 LEU A N 1
ATOM 601 C CA . LEU A 1 72 ? 2.823 -6.558 -1.244 1.00 75.81 72 LEU A CA 1
ATOM 602 C C . LEU A 1 72 ? 3.574 -7.882 -1.054 1.00 75.81 72 LEU A C 1
ATOM 604 O O . LEU A 1 72 ? 4.785 -7.934 -1.261 1.00 75.81 72 LEU A O 1
ATOM 608 N N . GLN A 1 73 ? 2.873 -8.966 -0.703 1.00 71.62 73 GLN A N 1
ATOM 609 C CA . GLN A 1 73 ? 3.457 -10.313 -0.670 1.00 71.62 73 GLN A CA 1
ATOM 610 C C . GLN A 1 73 ? 3.976 -10.769 -2.041 1.00 71.62 73 GLN A C 1
ATOM 612 O O . GLN A 1 73 ? 4.944 -11.527 -2.094 1.00 71.62 73 GLN A O 1
ATOM 617 N N . ASN A 1 74 ? 3.389 -10.280 -3.139 1.00 68.62 74 ASN A N 1
ATOM 618 C CA . ASN A 1 74 ? 3.836 -10.628 -4.489 1.00 68.62 74 ASN A CA 1
ATOM 619 C C . ASN A 1 74 ? 5.142 -9.925 -4.886 1.00 68.62 74 ASN A C 1
ATOM 621 O O . ASN A 1 74 ? 5.833 -10.408 -5.774 1.00 68.62 74 ASN A O 1
ATOM 625 N N . PHE A 1 75 ? 5.500 -8.825 -4.218 1.00 66.19 75 PHE A N 1
ATOM 626 C CA . PHE A 1 75 ? 6.640 -7.977 -4.587 1.00 66.19 75 PHE A CA 1
ATOM 627 C C . PHE A 1 75 ? 7.799 -8.011 -3.580 1.00 66.19 75 PHE A C 1
ATOM 629 O O . PHE A 1 75 ? 8.731 -7.223 -3.690 1.00 66.19 75 PHE A O 1
ATOM 636 N N . SER A 1 76 ? 7.740 -8.895 -2.578 1.00 69.81 76 SER A N 1
ATOM 637 C CA . SER A 1 76 ? 8.792 -9.067 -1.558 1.00 69.81 76 SER A CA 1
ATOM 638 C C . SER A 1 76 ? 9.191 -7.780 -0.815 1.00 69.81 76 SER A C 1
ATOM 640 O O . SER A 1 76 ? 10.315 -7.666 -0.327 1.00 69.81 76 SER A O 1
ATOM 642 N N . PHE A 1 77 ? 8.275 -6.815 -0.675 1.00 72.00 77 PHE A N 1
ATOM 643 C CA . PHE A 1 77 ? 8.507 -5.589 0.099 1.00 72.00 77 PHE A CA 1
ATOM 644 C C . PHE A 1 77 ? 8.465 -5.878 1.606 1.00 72.00 77 PHE A C 1
ATOM 646 O O . PHE A 1 77 ? 7.509 -5.543 2.305 1.00 72.00 77 PHE A O 1
ATOM 653 N N . ASN A 1 78 ? 9.493 -6.558 2.109 1.00 69.75 78 ASN A N 1
ATOM 654 C CA . ASN A 1 78 ? 9.554 -7.058 3.484 1.00 69.75 78 ASN A CA 1
ATOM 655 C C . ASN A 1 78 ? 9.528 -5.929 4.529 1.00 69.75 78 ASN A C 1
ATOM 657 O O . ASN A 1 78 ? 9.030 -6.133 5.632 1.00 69.75 78 ASN A O 1
ATOM 661 N N . GLU A 1 79 ? 10.002 -4.735 4.164 1.00 70.38 79 GLU A N 1
ATOM 662 C CA . GLU A 1 79 ? 10.092 -3.557 5.039 1.00 70.38 79 GLU A CA 1
ATOM 663 C C . GLU A 1 79 ? 8.707 -3.095 5.535 1.00 70.38 79 GLU A C 1
ATOM 665 O O . GLU A 1 79 ? 8.533 -2.820 6.719 1.00 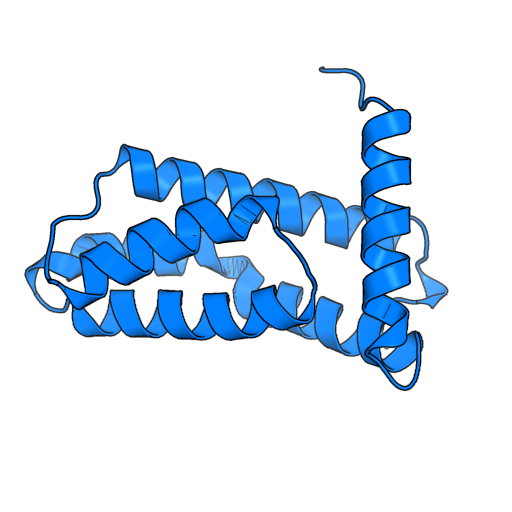70.38 79 GLU A O 1
ATOM 670 N N . ILE A 1 80 ? 7.687 -3.121 4.670 1.00 77.88 80 ILE A N 1
ATOM 671 C CA . ILE A 1 80 ? 6.309 -2.725 5.013 1.00 77.88 80 ILE A CA 1
ATOM 672 C C . ILE A 1 80 ? 5.461 -3.898 5.544 1.00 77.88 80 ILE A C 1
ATOM 674 O O . ILE A 1 80 ? 4.407 -3.702 6.160 1.00 77.88 80 ILE A O 1
ATOM 678 N N . GLN A 1 81 ? 5.906 -5.144 5.327 1.00 76.19 81 GLN A N 1
ATOM 679 C CA . GLN A 1 81 ? 5.150 -6.337 5.722 1.00 76.19 81 GLN A CA 1
ATOM 680 C C . GLN A 1 81 ? 4.960 -6.436 7.233 1.00 76.19 81 GLN A C 1
ATOM 682 O O . GLN A 1 81 ? 3.889 -6.856 7.663 1.00 76.19 81 GLN A O 1
ATOM 687 N N . GLU A 1 82 ? 5.947 -6.046 8.040 1.00 81.62 82 GLU A N 1
ATOM 688 C CA . GLU A 1 82 ? 5.830 -6.108 9.500 1.00 81.62 82 GLU A CA 1
ATOM 689 C C . GLU A 1 82 ? 4.720 -5.176 10.010 1.00 81.62 82 GLU A C 1
ATOM 691 O O . GLU A 1 82 ? 3.818 -5.618 10.729 1.00 81.62 82 GLU A O 1
ATOM 696 N N . SER A 1 83 ? 4.734 -3.911 9.571 1.00 84.44 83 SER A N 1
ATOM 697 C CA . SER A 1 83 ? 3.716 -2.910 9.910 1.00 84.44 83 SER A CA 1
ATOM 698 C C . SER A 1 83 ? 2.319 -3.386 9.496 1.00 84.44 83 SER A C 1
ATOM 700 O O . SER A 1 83 ? 1.378 -3.344 10.291 1.00 84.44 83 SER A O 1
ATOM 702 N N . ILE A 1 84 ? 2.190 -3.944 8.290 1.00 86.38 84 ILE A N 1
ATOM 703 C CA . ILE A 1 84 ? 0.922 -4.477 7.785 1.00 86.38 84 ILE A CA 1
ATOM 704 C C . ILE A 1 84 ? 0.468 -5.727 8.529 1.00 86.38 84 ILE A C 1
ATOM 706 O O . ILE A 1 84 ? -0.716 -5.846 8.823 1.00 86.38 84 ILE A O 1
ATOM 710 N N . ILE A 1 85 ? 1.356 -6.675 8.834 1.00 85.75 85 ILE A N 1
ATOM 711 C CA . ILE A 1 85 ? 0.996 -7.899 9.561 1.00 85.75 85 ILE A CA 1
ATOM 712 C C . ILE A 1 85 ? 0.475 -7.544 10.951 1.00 85.75 85 ILE A C 1
ATOM 714 O O . ILE A 1 85 ? -0.571 -8.064 11.349 1.00 85.75 85 ILE A O 1
ATOM 718 N N . ASN A 1 86 ? 1.168 -6.645 11.651 1.00 87.25 86 ASN A N 1
ATOM 719 C CA . ASN A 1 86 ? 0.778 -6.185 12.977 1.00 87.25 86 ASN A CA 1
ATOM 720 C C . ASN A 1 86 ? -0.590 -5.482 12.947 1.00 87.25 86 ASN A C 1
ATOM 722 O O . ASN A 1 86 ? -1.516 -5.898 13.646 1.00 87.25 86 ASN A O 1
ATOM 726 N N . ILE A 1 87 ? -0.762 -4.489 12.066 1.00 87.50 87 ILE A N 1
ATOM 727 C CA . ILE A 1 87 ? -2.025 -3.752 11.924 1.00 87.50 87 ILE A CA 1
ATOM 728 C C . ILE A 1 87 ? -3.162 -4.692 11.507 1.00 87.50 87 ILE A C 1
ATOM 730 O O . ILE A 1 87 ? -4.213 -4.701 12.136 1.00 87.50 87 ILE A O 1
ATOM 734 N N . ASN A 1 88 ? -2.939 -5.560 10.518 1.00 87.19 88 ASN A N 1
ATOM 735 C CA . ASN A 1 88 ? -3.927 -6.538 10.061 1.00 87.19 88 ASN A CA 1
ATOM 736 C C . ASN A 1 88 ? -4.351 -7.509 11.172 1.00 87.19 88 ASN A C 1
ATOM 738 O O . ASN A 1 88 ? -5.510 -7.916 11.216 1.00 87.19 88 ASN A O 1
ATOM 742 N N . SER A 1 89 ? -3.419 -7.918 12.040 1.00 88.25 89 SER A 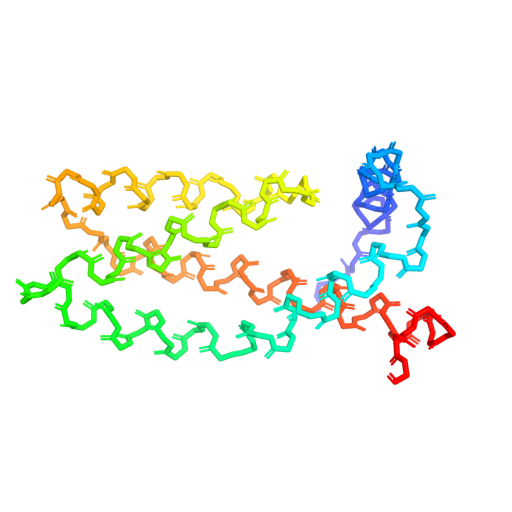N 1
ATOM 743 C CA . SER A 1 89 ? -3.720 -8.779 13.187 1.00 88.25 89 SER A CA 1
ATOM 744 C C . SER A 1 89 ? -4.629 -8.060 14.177 1.00 88.25 89 SER A C 1
ATOM 746 O O . SER A 1 89 ? -5.672 -8.607 14.526 1.00 88.25 89 SER A O 1
ATOM 748 N N . LYS A 1 90 ? -4.283 -6.820 14.552 1.00 88.19 90 LYS A N 1
ATOM 749 C CA . LYS A 1 90 ? -5.079 -5.997 15.471 1.00 88.19 90 LYS A CA 1
ATOM 750 C C . LYS A 1 90 ? -6.470 -5.695 14.925 1.00 88.19 90 LYS A C 1
ATOM 752 O O . LYS A 1 90 ? -7.465 -5.918 15.605 1.00 88.19 90 LYS A O 1
ATOM 757 N N . SER A 1 91 ? -6.561 -5.281 13.663 1.00 86.25 91 SER A N 1
ATOM 758 C CA . SER A 1 91 ? -7.850 -5.015 13.019 1.00 86.25 91 SER A CA 1
ATOM 759 C C . SER A 1 91 ? -8.713 -6.275 12.910 1.00 86.25 91 SER A C 1
ATOM 761 O O . SER A 1 91 ? -9.930 -6.190 13.027 1.00 86.25 91 SER A O 1
ATOM 763 N N . LYS A 1 92 ? -8.108 -7.462 12.747 1.00 86.12 92 LYS A N 1
ATOM 764 C CA . LYS A 1 92 ? -8.831 -8.744 12.760 1.00 86.12 92 LYS A CA 1
ATOM 765 C C . LYS A 1 92 ? -9.359 -9.109 14.153 1.00 86.12 92 LYS A C 1
ATOM 767 O O . LYS A 1 92 ? -10.418 -9.728 14.243 1.00 86.12 92 LYS A O 1
ATOM 772 N N . SER A 1 93 ? -8.628 -8.779 15.219 1.00 87.19 93 SER A N 1
ATOM 773 C CA . SER A 1 93 ? -9.035 -9.026 16.610 1.00 87.19 93 SER A CA 1
ATOM 774 C C . SER A 1 93 ? -9.870 -7.894 17.225 1.00 87.19 93 SER A C 1
ATOM 776 O O . SER A 1 93 ? -10.195 -7.970 18.407 1.00 87.19 93 SER A O 1
ATOM 778 N N . ASN A 1 94 ? -10.265 -6.880 16.440 1.00 82.56 94 ASN A N 1
ATOM 779 C CA . ASN A 1 94 ? -10.904 -5.643 16.915 1.00 82.56 94 ASN A CA 1
ATOM 780 C C . ASN A 1 94 ? -10.086 -4.911 17.997 1.00 82.56 94 ASN A C 1
ATOM 782 O O . ASN A 1 94 ? -10.627 -4.162 18.810 1.00 82.56 94 ASN A O 1
ATOM 786 N N . GLU A 1 95 ? -8.773 -5.124 18.018 1.00 86.50 95 GLU A N 1
ATOM 787 C CA . GLU A 1 95 ? -7.862 -4.353 18.848 1.00 86.50 95 GLU A CA 1
ATOM 788 C C . GLU A 1 95 ? -7.610 -2.985 18.217 1.00 86.50 95 GLU A C 1
ATOM 790 O O . GLU A 1 95 ? -7.492 -2.840 16.996 1.00 86.50 95 GLU A O 1
ATOM 795 N N . LYS A 1 96 ? -7.488 -1.964 19.069 1.00 84.31 96 LYS A N 1
ATOM 796 C CA . LYS A 1 96 ? -7.225 -0.598 18.624 1.00 84.31 96 LYS A CA 1
ATOM 797 C C . LYS A 1 96 ? -5.826 -0.506 18.014 1.00 84.31 96 LYS A C 1
ATOM 799 O O . LYS A 1 96 ? -4.820 -0.741 18.687 1.00 84.31 96 LYS A O 1
ATOM 804 N N . VAL A 1 97 ? -5.772 -0.128 16.740 1.00 88.06 97 VAL A N 1
ATOM 805 C CA . VAL A 1 97 ? -4.544 0.329 16.084 1.00 88.06 97 VAL A CA 1
ATOM 806 C C . VAL A 1 97 ? -4.201 1.696 16.669 1.00 88.06 97 VAL A C 1
ATOM 808 O O . VAL A 1 97 ? -5.081 2.539 16.827 1.00 88.06 97 VAL A O 1
ATOM 811 N N . SER A 1 98 ? -2.948 1.911 17.062 1.00 90.50 98 SER A N 1
ATOM 812 C CA . SER A 1 98 ? -2.524 3.214 17.577 1.00 90.50 98 SER A CA 1
ATOM 813 C C . SER A 1 98 ? -2.212 4.190 16.442 1.00 90.50 98 SER A C 1
ATOM 815 O O . SER A 1 98 ? -1.798 3.784 15.356 1.00 90.50 98 SER A O 1
ATOM 817 N N . GLN A 1 99 ? -2.311 5.493 16.724 1.00 89.50 99 GLN A N 1
ATOM 818 C CA . GLN A 1 99 ? -1.908 6.531 15.769 1.00 89.50 99 GLN A CA 1
ATOM 819 C C . GLN A 1 99 ? -0.445 6.359 15.338 1.00 89.50 99 GLN A C 1
ATOM 821 O O . GLN A 1 99 ? -0.114 6.568 14.181 1.00 89.50 99 GLN A O 1
ATOM 826 N N . ILE A 1 100 ? 0.430 5.938 16.257 1.00 90.94 100 ILE A N 1
ATOM 827 C CA . ILE A 1 100 ? 1.855 5.719 15.976 1.00 90.94 100 ILE A CA 1
ATOM 828 C C . ILE A 1 100 ? 2.040 4.598 14.945 1.00 90.94 100 ILE A C 1
ATOM 830 O O . ILE A 1 100 ? 2.856 4.726 14.038 1.00 90.94 100 ILE A O 1
ATOM 834 N N . GLU A 1 101 ? 1.277 3.511 15.060 1.00 89.88 101 GLU A N 1
ATOM 835 C CA . GLU A 1 101 ? 1.327 2.403 14.100 1.00 89.88 101 GLU A CA 1
ATOM 836 C C . GLU A 1 101 ? 0.795 2.815 12.727 1.00 89.88 101 GLU A C 1
ATOM 838 O O . GLU A 1 101 ? 1.387 2.447 11.714 1.00 89.88 101 GLU A O 1
ATOM 843 N N . LEU A 1 102 ? -0.276 3.615 12.690 1.00 90.69 102 LEU A N 1
ATOM 844 C CA . LEU A 1 102 ? -0.808 4.172 11.448 1.00 90.69 102 LEU A CA 1
ATOM 845 C C . LEU A 1 102 ? 0.212 5.088 10.757 1.00 90.69 102 LEU A C 1
ATOM 847 O O . LEU A 1 102 ? 0.464 4.934 9.566 1.00 90.69 102 LEU A O 1
ATOM 851 N N . GLU A 1 103 ? 0.825 6.014 11.497 1.00 90.25 103 GLU A N 1
ATOM 852 C CA . GLU A 1 103 ? 1.832 6.928 10.947 1.00 90.25 103 GLU A CA 1
ATOM 853 C C . GLU A 1 103 ? 3.081 6.181 10.467 1.00 90.25 103 GLU A C 1
ATOM 855 O O . GLU A 1 103 ? 3.624 6.516 9.415 1.00 90.25 103 GLU A O 1
ATOM 860 N N . LYS A 1 104 ? 3.497 5.116 11.169 1.00 89.31 104 LYS A N 1
ATOM 861 C CA . LYS A 1 104 ? 4.566 4.232 10.687 1.00 89.31 104 LYS A CA 1
ATOM 862 C C . LYS A 1 104 ? 4.190 3.601 9.344 1.00 89.31 104 LYS A C 1
ATOM 864 O O . LYS A 1 104 ? 4.955 3.709 8.395 1.00 89.31 104 LYS A O 1
ATOM 869 N N . LEU A 1 105 ? 2.996 3.013 9.236 1.00 89.62 105 LEU A N 1
ATOM 870 C CA . LEU A 1 105 ? 2.521 2.407 7.989 1.00 89.62 105 LEU A CA 1
ATOM 871 C C . LEU A 1 105 ? 2.482 3.417 6.830 1.00 89.62 105 LEU A C 1
ATOM 873 O O . LEU A 1 105 ? 2.878 3.090 5.714 1.00 89.62 105 LEU A O 1
ATOM 877 N N . LYS A 1 106 ? 2.026 4.647 7.089 1.00 90.00 106 LYS A N 1
ATOM 878 C CA . LYS A 1 106 ? 2.009 5.735 6.097 1.00 90.00 106 LYS A CA 1
ATOM 879 C C . LYS A 1 106 ? 3.424 6.118 5.656 1.00 90.00 106 LYS A C 1
ATOM 881 O O . LYS A 1 106 ? 3.655 6.322 4.466 1.00 90.00 106 LYS A O 1
ATOM 886 N N . SER A 1 107 ? 4.374 6.185 6.591 1.00 89.56 107 SER A N 1
ATOM 887 C CA . SER A 1 107 ? 5.791 6.409 6.280 1.00 89.56 107 SER A CA 1
ATOM 888 C C . SER A 1 107 ? 6.343 5.305 5.379 1.00 89.56 107 SER A C 1
ATOM 890 O O . SER A 1 107 ? 6.917 5.610 4.336 1.00 89.56 107 SER A O 1
ATOM 892 N N . ASP A 1 108 ? 6.087 4.040 5.724 1.00 86.19 108 ASP A N 1
ATOM 893 C CA . ASP A 1 108 ? 6.534 2.882 4.945 1.00 86.19 108 ASP A CA 1
ATOM 894 C C . ASP A 1 108 ? 5.962 2.921 3.508 1.00 86.19 108 ASP A C 1
ATOM 896 O O . ASP A 1 108 ? 6.673 2.651 2.539 1.00 86.19 108 ASP A O 1
ATOM 900 N N . PHE A 1 109 ? 4.688 3.308 3.336 1.00 87.94 109 PHE A N 1
ATOM 901 C CA . PHE A 1 109 ? 4.094 3.495 2.005 1.00 87.94 109 PHE A CA 1
ATOM 902 C C . PHE A 1 109 ? 4.741 4.634 1.221 1.00 87.94 109 PHE A C 1
ATOM 904 O O . PHE A 1 109 ? 4.992 4.478 0.028 1.00 87.94 109 PHE A O 1
ATOM 911 N N . ASN A 1 110 ? 5.008 5.770 1.864 1.00 87.44 110 ASN A N 1
ATOM 912 C CA . ASN A 1 110 ? 5.644 6.908 1.201 1.00 87.44 110 ASN A CA 1
ATOM 913 C C . ASN A 1 110 ? 7.042 6.549 0.692 1.00 87.44 110 ASN A C 1
ATOM 915 O O . ASN A 1 110 ? 7.385 6.895 -0.437 1.00 87.44 110 ASN A O 1
ATOM 919 N N . GLU A 1 111 ? 7.828 5.828 1.493 1.00 86.19 111 GLU A N 1
ATOM 920 C CA . GLU A 1 111 ? 9.145 5.339 1.079 1.00 86.19 111 GLU A CA 1
ATOM 921 C C . GLU A 1 111 ? 9.044 4.369 -0.104 1.00 86.19 111 GLU A C 1
ATOM 923 O O . GLU A 1 111 ? 9.808 4.486 -1.065 1.00 86.19 111 GLU A O 1
ATOM 928 N N . LEU A 1 112 ? 8.065 3.458 -0.077 1.00 85.00 112 LEU A N 1
ATOM 929 C CA . LEU A 1 112 ? 7.817 2.526 -1.173 1.00 85.00 112 LEU A CA 1
ATOM 930 C C . LEU A 1 112 ? 7.427 3.249 -2.470 1.00 85.00 112 LEU A C 1
ATOM 932 O O . LEU A 1 112 ? 7.976 2.940 -3.528 1.00 85.00 112 LEU A O 1
ATOM 936 N N . PHE A 1 113 ? 6.499 4.207 -2.418 1.00 86.94 113 PHE A N 1
ATOM 937 C CA . PHE A 1 113 ? 6.101 4.947 -3.618 1.00 86.94 113 PHE A CA 1
ATOM 938 C C . PHE A 1 113 ? 7.241 5.791 -4.164 1.00 86.94 113 PHE A C 1
ATOM 940 O O . PHE A 1 113 ? 7.488 5.729 -5.362 1.00 86.94 113 PHE A O 1
ATOM 947 N N . ALA A 1 114 ? 7.989 6.487 -3.306 1.00 85.88 114 ALA A N 1
ATOM 94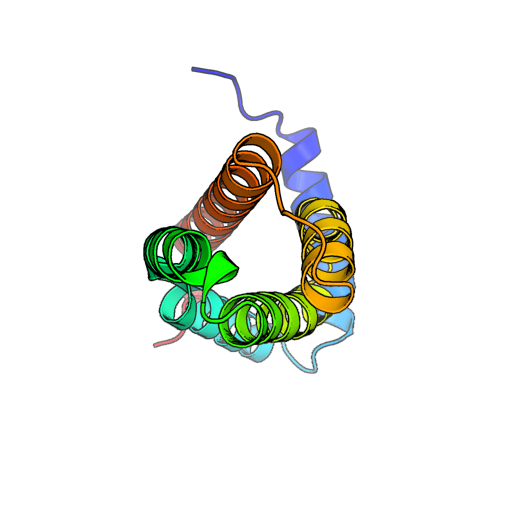8 C CA . ALA A 1 114 ? 9.153 7.253 -3.738 1.00 85.88 114 ALA A CA 1
ATOM 949 C C . ALA A 1 114 ? 10.201 6.357 -4.420 1.00 85.88 114 ALA A C 1
ATOM 951 O O . ALA A 1 114 ? 10.766 6.729 -5.448 1.00 85.88 114 ALA A O 1
ATOM 952 N N . PHE A 1 115 ? 10.434 5.152 -3.888 1.00 84.62 115 PHE A N 1
ATOM 953 C CA . PHE A 1 115 ? 11.316 4.171 -4.517 1.00 84.62 115 PHE A CA 1
ATOM 954 C C . PHE A 1 115 ? 10.818 3.753 -5.908 1.00 84.62 115 PHE A C 1
ATOM 956 O O . PHE A 1 115 ? 11.601 3.754 -6.858 1.00 84.62 115 PHE A O 1
ATOM 963 N N . LEU A 1 116 ? 9.533 3.414 -6.037 1.00 85.44 116 LEU A N 1
ATOM 964 C CA . LEU A 1 116 ? 8.955 2.957 -7.302 1.00 85.44 116 LEU A CA 1
ATOM 965 C C . LEU A 1 116 ? 8.854 4.074 -8.349 1.00 85.44 116 LEU A C 1
ATOM 967 O O . LEU A 1 116 ? 9.099 3.832 -9.529 1.00 85.44 116 LEU A O 1
ATOM 971 N N . GLU A 1 117 ? 8.519 5.294 -7.936 1.00 87.19 117 GLU A N 1
ATOM 972 C CA . GLU A 1 117 ? 8.514 6.467 -8.812 1.00 87.19 117 GLU A CA 1
ATOM 973 C C . GLU A 1 117 ? 9.923 6.742 -9.340 1.00 87.19 117 GLU A C 1
ATOM 975 O O . GLU A 1 117 ? 10.108 6.814 -10.553 1.00 87.19 117 GLU A O 1
ATOM 980 N N . ASN A 1 118 ? 10.928 6.765 -8.458 1.00 86.94 118 ASN A N 1
ATOM 981 C CA . ASN A 1 118 ? 12.325 6.932 -8.854 1.00 86.94 118 ASN A CA 1
ATOM 982 C C . ASN A 1 118 ? 12.810 5.792 -9.770 1.00 86.94 118 ASN A C 1
ATOM 984 O O . ASN A 1 118 ? 13.536 6.037 -10.727 1.00 86.94 118 ASN A O 1
ATOM 988 N N . PHE A 1 119 ? 12.383 4.546 -9.534 1.00 84.62 119 PHE A N 1
ATOM 989 C CA . PHE A 1 119 ? 12.686 3.428 -10.432 1.00 84.62 119 PHE A CA 1
ATOM 990 C C . PHE A 1 119 ? 12.192 3.697 -11.865 1.00 84.62 119 PHE A C 1
ATOM 992 O O . PHE A 1 119 ? 12.957 3.538 -12.814 1.00 84.62 119 PHE A O 1
ATOM 999 N N . PHE A 1 120 ? 10.953 4.171 -12.037 1.00 85.81 120 PHE A N 1
ATOM 1000 C CA . PHE A 1 120 ? 10.415 4.510 -13.362 1.00 85.81 120 PHE A CA 1
ATOM 1001 C C . PHE A 1 120 ? 10.972 5.816 -13.949 1.00 85.81 120 PHE A C 1
ATOM 1003 O O . PHE A 1 120 ? 10.886 6.013 -15.159 1.00 85.81 120 PHE A O 1
ATOM 1010 N N . GLU A 1 121 ? 11.526 6.713 -13.132 1.00 87.31 121 GLU A N 1
ATOM 1011 C CA . GLU A 1 121 ? 12.278 7.875 -13.620 1.00 87.31 121 GLU A CA 1
ATOM 1012 C C . GLU A 1 121 ? 13.650 7.476 -14.175 1.00 87.31 121 GLU A C 1
ATOM 1014 O O . GLU A 1 121 ? 14.076 8.015 -15.197 1.00 87.31 121 GLU A O 1
ATOM 1019 N N . VAL A 1 122 ? 14.323 6.515 -13.533 1.00 82.81 122 VAL A N 1
ATOM 1020 C CA . VAL A 1 122 ? 15.624 5.987 -13.975 1.00 82.81 122 VAL A CA 1
ATOM 1021 C C . VAL A 1 122 ? 15.479 5.070 -15.195 1.00 82.81 122 VAL A C 1
ATOM 1023 O O . VAL A 1 122 ? 16.324 5.125 -16.087 1.00 82.81 122 VAL A O 1
ATOM 1026 N N . PHE A 1 123 ? 14.408 4.272 -15.260 1.00 82.44 123 PHE A N 1
ATOM 1027 C CA . PHE A 1 123 ? 14.117 3.336 -16.355 1.00 82.44 123 PHE A CA 1
ATOM 1028 C C . PHE A 1 123 ? 12.783 3.672 -17.050 1.00 82.44 123 PHE A C 1
ATOM 1030 O O . PHE A 1 123 ? 11.810 2.915 -16.948 1.00 82.44 123 PHE A O 1
ATOM 1037 N N . PRO A 1 124 ? 12.685 4.821 -17.743 1.00 84.62 124 PRO A N 1
ATOM 1038 C CA . PRO A 1 124 ? 11.433 5.295 -18.333 1.00 84.62 124 PRO A CA 1
ATOM 1039 C C . PRO A 1 124 ? 10.870 4.368 -19.418 1.00 84.62 124 PRO A C 1
ATOM 1041 O O . PRO A 1 124 ? 9.662 4.349 -19.639 1.00 84.62 124 PRO A O 1
ATOM 1044 N N . GLU A 1 125 ? 11.712 3.584 -20.087 1.00 83.75 125 GLU A N 1
ATOM 1045 C CA . GLU A 1 125 ? 11.317 2.581 -21.077 1.00 83.75 125 GLU A CA 1
ATOM 1046 C C . GLU A 1 125 ? 10.547 1.401 -20.477 1.00 83.75 125 GLU A C 1
ATOM 1048 O O . GLU A 1 125 ? 9.783 0.755 -21.191 1.00 83.75 125 GLU A O 1
ATOM 1053 N N . LEU A 1 126 ? 10.723 1.148 -19.175 1.00 81.94 126 LEU A N 1
ATOM 1054 C CA . LEU A 1 126 ? 9.993 0.121 -18.434 1.00 81.94 126 LEU A CA 1
ATOM 1055 C C . LEU A 1 126 ? 8.641 0.630 -17.928 1.00 81.94 126 LEU A C 1
ATOM 1057 O O . LEU A 1 126 ? 7.834 -0.154 -17.430 1.00 81.94 126 LEU A O 1
ATOM 1061 N N . LYS A 1 127 ? 8.372 1.938 -18.024 1.00 82.38 127 LYS A N 1
ATOM 1062 C CA . LYS A 1 127 ? 7.084 2.502 -17.628 1.00 82.38 127 LYS A CA 1
ATOM 1063 C C . LYS A 1 127 ? 6.011 2.055 -18.632 1.00 82.38 127 LYS A C 1
ATOM 1065 O O . LYS A 1 127 ? 6.146 2.358 -19.821 1.00 82.38 127 LYS A O 1
ATOM 1070 N N . PRO A 1 128 ? 4.941 1.373 -18.183 1.00 80.50 128 PRO A N 1
ATOM 1071 C CA . PRO A 1 128 ? 3.855 0.966 -19.067 1.00 80.50 128 PRO A CA 1
ATOM 1072 C C . PRO A 1 128 ? 3.253 2.162 -19.808 1.00 80.50 128 PRO A C 1
ATOM 1074 O O . PRO A 1 128 ? 3.175 3.267 -19.262 1.00 80.50 128 PRO A O 1
ATOM 1077 N N . LYS A 1 129 ? 2.849 1.927 -21.057 1.00 71.31 129 LYS A N 1
ATOM 1078 C CA . LYS A 1 129 ? 2.230 2.938 -21.924 1.00 71.31 129 LYS A CA 1
ATOM 1079 C C . LYS A 1 129 ? 0.756 3.155 -21.613 1.00 71.31 129 LYS A C 1
ATOM 1081 O O . LYS A 1 129 ? 0.072 2.165 -21.278 1.00 71.31 129 LYS A O 1
#

Sequence (129 aa):
MTDPNPESYLSRIMNFEESIHRFDSLDFLCEMLFLFITKYKNINIDLDTLYAETEENPRAFYELIHKIKGVLQNFSFNEIQESIININSKSKSNEKVSQIELEKLKSDFNELFAFLENFFEVFPELKPK

pLDDT: mean 77.51, std 14.12, range [30.06, 90.94]

Solvent-accessible surface area (backbone atoms only — not comparable to full-atom values): 7328 Å² total;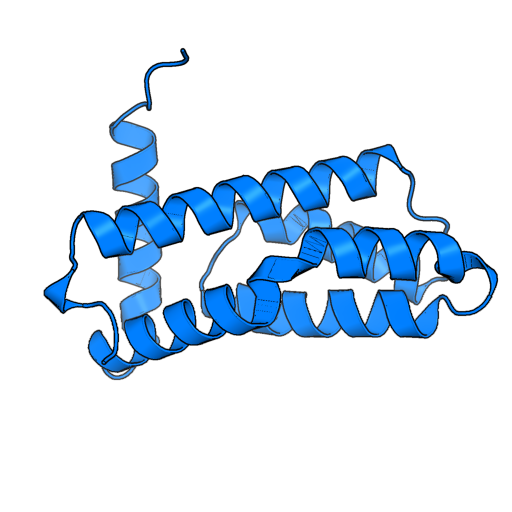 per-residue (Å²): 136,81,80,78,59,63,69,61,53,51,52,52,50,51,58,42,52,65,39,46,75,78,42,99,40,71,67,58,49,36,41,53,50,51,51,47,49,69,75,48,71,58,44,61,59,53,49,54,53,31,57,72,39,31,89,84,40,37,62,63,38,26,54,51,47,49,54,50,48,61,55,42,65,72,58,67,52,62,84,50,44,58,54,47,53,53,48,37,51,30,34,70,70,72,40,85,76,49,72,69,59,51,52,50,44,45,50,46,50,52,54,51,49,54,52,53,53,51,49,39,67,77,40,55,89,59,46,71,131

Mean predicted aligned error: 8.16 Å

Nearest PDB structures (foldseek):
  1wn0-assembly4_D  TM=7.684E-01  e=8.113E-02  Zea mays
  1yvi-assembly1_A  TM=7.897E-01  e=2.625E-01  Oryza sativa
  6zw4-assembly1_E  TM=2.377E-01  e=8.895E+00  Nostoc punctiforme

Foldseek 3Di:
DDDDPVVVVVVLVVLQVVLCVVPPDLLVVLVLLLCVCVVCVCVLVVLVVCLVCCVVCLPSNLVSLVVVLVSVVSRVLVVLNVLSVVSNVCSVVSHRDDPVSSVSNVVSVVVVSVSSVVVCVVVVVSHDD

Secondary structure (DSSP, 8-state):
-----HHHHHHHHHHHHHHHTTSS-HHHHHHHHHHHHHHHTTHHHHHHHHHHTTTT-HHHHHHHHHHHHHHHHTTT-HHHHHHHHHHHHHHHTTPPPPHHHHHHHHHHHHHHHHHHHHHHHH-GGGS--

Radius of gyration: 15.74 Å; Cα contacts (8 Å, |Δi|>4): 73; chains: 1; bounding box: 42×31×41 Å